Protein AF-A0A482X0R2-F1 (afdb_monomer_lite)

Structure (mmCIF, N/CA/C/O backbone):
data_AF-A0A482X0R2-F1
#
_entry.id   AF-A0A482X0R2-F1
#
loop_
_atom_site.group_PDB
_atom_site.id
_atom_site.type_symbol
_atom_site.label_atom_id
_atom_site.label_alt_id
_atom_site.label_comp_id
_atom_site.label_asym_id
_atom_site.label_entity_id
_atom_site.label_seq_id
_atom_site.pdbx_PDB_ins_code
_atom_site.Cartn_x
_atom_site.Cartn_y
_atom_site.Cartn_z
_atom_site.occupancy
_atom_site.B_iso_or_equiv
_atom_site.auth_seq_id
_atom_site.auth_comp_id
_atom_site.auth_asym_id
_atom_site.auth_atom_id
_atom_site.pdbx_PDB_model_num
ATOM 1 N N . MET A 1 1 ? -1.857 6.193 2.922 1.00 93.25 1 MET A N 1
ATOM 2 C CA . MET A 1 1 ? -1.277 6.026 1.573 1.00 93.25 1 MET A CA 1
ATOM 3 C C . MET A 1 1 ? 0.233 6.100 1.701 1.00 93.25 1 MET A C 1
ATOM 5 O O . MET A 1 1 ? 0.701 6.911 2.493 1.00 93.25 1 MET A O 1
ATOM 9 N N . ILE A 1 2 ? 0.962 5.247 0.987 1.00 97.31 2 ILE A N 1
ATOM 10 C CA . ILE A 1 2 ? 2.428 5.247 0.901 1.00 97.31 2 ILE A CA 1
ATOM 11 C C . ILE A 1 2 ? 2.794 5.596 -0.539 1.00 97.31 2 ILE A C 1
ATOM 13 O O . ILE A 1 2 ? 2.262 4.985 -1.459 1.00 97.31 2 ILE A O 1
ATOM 17 N N . LEU A 1 3 ? 3.691 6.557 -0.735 1.00 97.44 3 LEU A N 1
ATOM 18 C CA . LEU A 1 3 ? 4.223 6.917 -2.046 1.00 97.44 3 LEU A CA 1
ATOM 19 C C . LEU A 1 3 ? 5.709 7.298 -1.924 1.00 97.44 3 LEU A C 1
ATOM 21 O O . LEU A 1 3 ? 6.124 7.783 -0.864 1.00 97.44 3 LEU A O 1
ATOM 25 N N . PRO A 1 4 ? 6.519 7.070 -2.969 1.00 97.06 4 PRO A N 1
ATOM 26 C CA . PRO A 1 4 ? 7.909 7.489 -2.992 1.00 97.06 4 PRO A CA 1
ATOM 27 C C . PRO A 1 4 ? 8.010 9.016 -3.104 1.00 97.06 4 PRO A C 1
ATOM 29 O O . PRO A 1 4 ? 7.139 9.681 -3.656 1.00 97.06 4 PRO A O 1
ATOM 32 N N . LYS A 1 5 ? 9.103 9.581 -2.580 1.00 96.44 5 LYS A N 1
ATOM 33 C CA . LYS A 1 5 ? 9.415 11.017 -2.723 1.00 96.44 5 LYS A CA 1
ATOM 34 C C . LYS A 1 5 ? 9.965 11.371 -4.106 1.00 96.44 5 LYS A C 1
ATOM 36 O O . LYS A 1 5 ? 9.929 12.529 -4.501 1.00 96.44 5 LYS A O 1
ATOM 41 N N . HIS A 1 6 ? 10.498 10.376 -4.806 1.00 95.38 6 HIS A N 1
ATOM 42 C CA . HIS A 1 6 ? 10.965 10.493 -6.180 1.00 95.38 6 HIS A CA 1
ATOM 43 C C . HIS A 1 6 ? 9.893 9.965 -7.122 1.00 95.38 6 HIS A C 1
ATOM 45 O O . HIS A 1 6 ? 9.099 9.101 -6.745 1.00 95.38 6 HIS A O 1
ATOM 51 N N . HIS A 1 7 ? 9.890 10.467 -8.353 1.00 97.56 7 HIS A N 1
ATOM 52 C CA . HIS A 1 7 ? 8.984 9.967 -9.371 1.00 97.56 7 HIS A CA 1
ATOM 53 C C . HIS A 1 7 ? 9.388 8.545 -9.770 1.00 97.56 7 HIS A C 1
ATOM 55 O O . HIS A 1 7 ? 10.456 8.314 -10.327 1.00 97.56 7 HIS A O 1
ATOM 61 N N . VAL A 1 8 ? 8.530 7.590 -9.420 1.00 98.00 8 VAL A N 1
ATOM 62 C CA . VAL A 1 8 ? 8.672 6.161 -9.704 1.00 98.00 8 VAL A CA 1
ATOM 63 C C . VAL A 1 8 ? 7.351 5.707 -10.303 1.00 98.00 8 VAL A C 1
ATOM 65 O O . VAL A 1 8 ? 6.293 6.032 -9.761 1.00 98.00 8 VAL A O 1
ATOM 68 N N . LYS A 1 9 ? 7.396 4.974 -11.416 1.00 97.69 9 LYS A N 1
ATOM 69 C CA . LYS A 1 9 ? 6.195 4.596 -12.175 1.00 97.69 9 LYS A CA 1
ATOM 70 C C . LYS A 1 9 ? 5.698 3.207 -11.789 1.00 97.69 9 LYS A C 1
ATOM 72 O O . LYS A 1 9 ? 4.489 3.010 -11.663 1.00 97.69 9 LYS 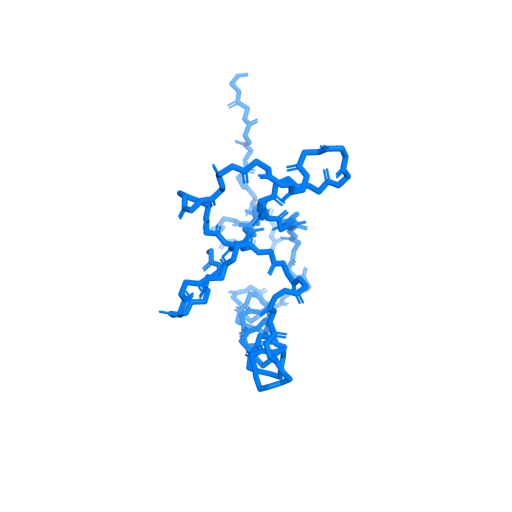A O 1
ATOM 77 N N . ARG A 1 10 ? 6.606 2.256 -11.556 1.00 97.88 10 ARG A N 1
ATOM 78 C CA . ARG A 1 10 ? 6.298 0.865 -11.188 1.00 97.88 10 ARG A CA 1
ATOM 79 C C . ARG A 1 10 ? 7.111 0.422 -9.977 1.00 97.88 10 ARG A C 1
ATOM 81 O O . ARG A 1 10 ? 8.162 0.977 -9.682 1.00 97.88 10 ARG A O 1
ATOM 88 N N . ILE A 1 11 ? 6.655 -0.632 -9.301 1.00 97.56 11 ILE A N 1
ATOM 89 C CA . ILE A 1 11 ? 7.388 -1.219 -8.166 1.00 97.56 11 ILE A CA 1
ATOM 90 C C . ILE A 1 11 ? 8.764 -1.768 -8.576 1.00 97.56 11 ILE A C 1
ATOM 92 O O . ILE A 1 11 ? 9.698 -1.761 -7.783 1.00 97.56 11 ILE A O 1
ATOM 96 N N . THR A 1 12 ? 8.895 -2.214 -9.826 1.00 96.81 12 THR A N 1
ATOM 97 C CA . THR A 1 12 ? 10.135 -2.738 -10.414 1.00 96.81 12 THR A CA 1
ATOM 98 C C . THR A 1 12 ? 11.184 -1.665 -10.674 1.00 96.81 12 THR A C 1
ATOM 100 O O . THR A 1 12 ? 12.345 -2.001 -10.868 1.00 96.81 12 THR A O 1
ATOM 103 N N . ASP A 1 13 ? 10.788 -0.391 -10.669 1.00 96.81 13 ASP A N 1
ATOM 104 C CA . ASP A 1 13 ? 11.684 0.732 -10.948 1.00 96.81 13 ASP A CA 1
ATOM 105 C C . ASP A 1 13 ? 12.366 1.243 -9.660 1.00 96.81 13 ASP A C 1
ATOM 107 O O . ASP A 1 13 ? 13.125 2.210 -9.696 1.00 96.81 13 ASP A O 1
ATOM 111 N N . LEU A 1 14 ? 12.079 0.623 -8.506 1.00 98.00 14 LEU A N 1
ATOM 112 C CA . LEU A 1 14 ? 12.669 0.992 -7.221 1.00 98.00 14 LEU A CA 1
ATOM 113 C C . LEU A 1 14 ? 14.141 0.567 -7.141 1.00 98.00 14 LEU A C 1
ATOM 115 O O . LEU A 1 14 ? 14.498 -0.574 -7.432 1.00 98.00 14 LEU A O 1
ATOM 119 N N . SER A 1 15 ? 14.994 1.462 -6.643 1.00 98.06 15 SER A N 1
ATOM 120 C CA . SER A 1 15 ? 16.374 1.127 -6.282 1.00 98.06 15 SER A CA 1
ATOM 121 C C . SER A 1 15 ? 16.441 0.227 -5.038 1.00 98.06 15 SER A C 1
ATOM 123 O O . SER A 1 15 ? 15.501 0.155 -4.245 1.00 98.06 15 SER A O 1
ATOM 125 N N . ALA A 1 16 ? 17.587 -0.419 -4.800 1.00 98.25 16 ALA A N 1
ATOM 126 C CA . ALA A 1 16 ? 17.801 -1.235 -3.597 1.00 98.25 16 ALA A CA 1
ATOM 127 C C . ALA A 1 16 ? 17.610 -0.440 -2.285 1.00 98.25 16 ALA A C 1
ATOM 129 O O . ALA A 1 16 ? 17.053 -0.945 -1.305 1.00 98.25 16 ALA A O 1
ATOM 130 N N . GLU A 1 17 ? 18.020 0.831 -2.275 1.00 98.06 17 GLU A N 1
ATOM 131 C CA . GLU A 1 17 ? 17.797 1.743 -1.150 1.00 98.06 17 GLU A CA 1
ATOM 132 C C . GLU A 1 17 ? 16.306 2.072 -0.985 1.00 98.06 17 GLU A C 1
ATOM 134 O O . GLU A 1 17 ? 15.773 2.055 0.129 1.00 98.06 17 GLU A O 1
ATOM 139 N N . GLN A 1 18 ? 15.595 2.308 -2.091 1.00 98.06 18 GLN A N 1
ATOM 140 C CA . GLN A 1 18 ? 14.155 2.558 -2.068 1.00 98.06 18 GLN A CA 1
ATOM 141 C C . GLN A 1 18 ? 13.360 1.335 -1.592 1.00 98.06 18 GLN A C 1
ATOM 143 O O . GLN A 1 18 ? 12.412 1.492 -0.829 1.00 98.06 18 GLN A O 1
ATOM 148 N N . ILE A 1 19 ? 13.763 0.117 -1.961 1.00 98.31 19 ILE A N 1
ATOM 149 C CA . ILE A 1 19 ? 13.165 -1.128 -1.451 1.00 98.31 19 ILE A CA 1
ATOM 150 C C . ILE A 1 19 ? 13.365 -1.240 0.067 1.00 98.31 19 ILE A C 1
ATOM 152 O O . ILE A 1 19 ? 12.425 -1.538 0.806 1.00 98.31 19 ILE A O 1
ATOM 156 N N . THR A 1 20 ? 14.577 -0.955 0.547 1.00 98.50 20 THR A N 1
ATOM 157 C CA . THR A 1 20 ? 14.909 -1.012 1.979 1.00 98.50 20 THR A CA 1
ATOM 158 C C . THR A 1 20 ? 14.099 0.009 2.783 1.00 98.50 20 THR A C 1
ATOM 160 O O . THR A 1 20 ? 13.499 -0.326 3.806 1.00 98.50 20 THR A O 1
ATOM 163 N N . THR A 1 21 ? 14.024 1.251 2.302 1.00 98.19 21 THR A N 1
ATOM 164 C CA . THR A 1 21 ? 13.242 2.316 2.952 1.00 98.19 21 THR A CA 1
ATOM 165 C C . THR A 1 21 ? 11.734 2.070 2.861 1.00 98.19 21 THR A C 1
ATOM 167 O O . THR A 1 21 ? 11.012 2.385 3.809 1.00 98.19 21 THR A O 1
ATOM 170 N N . LEU A 1 22 ? 11.252 1.445 1.780 1.00 98.31 22 LEU A N 1
ATOM 171 C CA . LEU A 1 22 ? 9.866 0.996 1.650 1.00 98.31 22 LEU A CA 1
ATOM 172 C C . LEU A 1 22 ? 9.512 -0.049 2.717 1.00 98.31 22 LEU A C 1
ATOM 174 O O . LEU A 1 22 ? 8.491 0.084 3.395 1.00 98.31 22 LEU A O 1
ATOM 178 N N . ALA A 1 23 ? 10.366 -1.055 2.916 1.00 98.56 23 ALA A N 1
ATOM 179 C CA . ALA A 1 23 ? 10.167 -2.070 3.948 1.00 98.56 23 ALA A CA 1
ATOM 180 C C . ALA A 1 23 ? 10.147 -1.458 5.362 1.00 98.56 23 ALA A C 1
ATOM 182 O O . ALA A 1 23 ? 9.275 -1.787 6.172 1.00 98.56 23 ALA A O 1
ATOM 183 N N . ASP A 1 24 ? 11.062 -0.524 5.645 1.00 98.62 24 ASP A N 1
ATOM 184 C CA . ASP A 1 24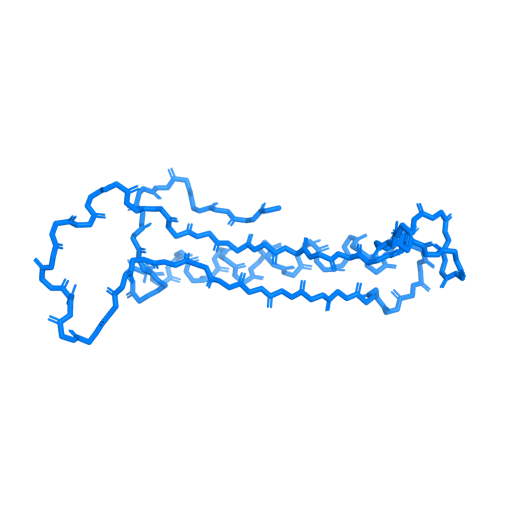 ? 11.113 0.192 6.924 1.00 98.62 24 ASP A CA 1
ATOM 185 C C . ASP A 1 24 ? 9.835 1.010 7.185 1.00 98.62 24 ASP A C 1
ATOM 187 O O . ASP A 1 24 ? 9.239 0.907 8.265 1.00 98.62 24 ASP A O 1
ATOM 191 N N . ILE A 1 25 ? 9.353 1.781 6.201 1.00 98.19 25 ILE A N 1
ATOM 192 C CA . ILE A 1 25 ? 8.143 2.591 6.396 1.00 98.19 25 ILE A CA 1
ATOM 193 C C . ILE A 1 25 ? 6.879 1.731 6.500 1.00 98.19 25 ILE A C 1
ATOM 195 O O . ILE A 1 25 ? 6.012 2.034 7.324 1.00 98.19 25 ILE A O 1
ATOM 199 N N . MET A 1 26 ? 6.788 0.634 5.740 1.00 98.44 26 MET A N 1
ATOM 200 C CA . MET A 1 26 ? 5.687 -0.326 5.860 1.00 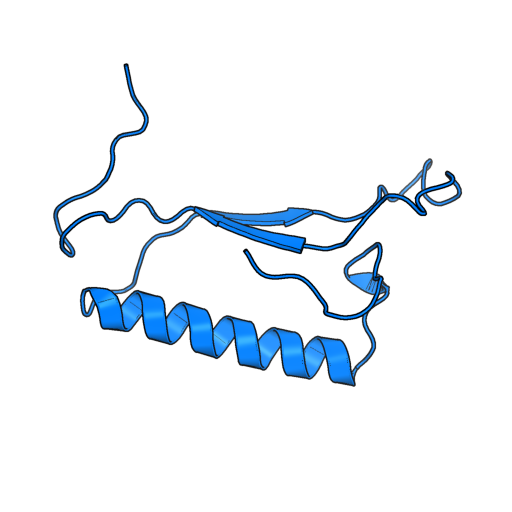98.44 26 MET A CA 1
ATOM 201 C C . MET A 1 26 ? 5.632 -0.910 7.271 1.00 98.44 26 MET A C 1
ATOM 203 O O . MET A 1 26 ? 4.580 -0.846 7.905 1.00 98.44 26 MET A O 1
ATOM 207 N N . LYS A 1 27 ? 6.772 -1.379 7.799 1.00 98.56 27 LYS A N 1
ATOM 208 C CA . LYS A 1 27 ? 6.884 -1.894 9.172 1.00 98.56 27 LYS A CA 1
ATOM 209 C C . LYS A 1 27 ? 6.438 -0.857 10.204 1.00 98.56 27 LYS A C 1
ATOM 211 O O . LYS A 1 27 ? 5.673 -1.168 11.114 1.00 98.56 27 LYS A O 1
ATOM 216 N N . LYS A 1 28 ? 6.896 0.391 10.076 1.00 98.62 28 LYS A N 1
ATOM 217 C CA . LYS A 1 28 ? 6.527 1.477 11.002 1.00 98.62 28 LYS A CA 1
ATOM 218 C C . LYS A 1 28 ? 5.028 1.777 10.977 1.00 98.62 28 LYS A C 1
ATOM 220 O O . LYS A 1 28 ? 4.451 2.034 12.033 1.00 98.62 28 LYS A O 1
ATOM 225 N N . ILE A 1 29 ? 4.399 1.758 9.802 1.00 98.06 29 ILE A N 1
ATOM 226 C CA . ILE A 1 29 ? 2.958 2.002 9.659 1.00 98.06 29 ILE A CA 1
ATOM 227 C C . ILE A 1 29 ? 2.149 0.846 10.250 1.00 98.06 29 ILE A C 1
ATOM 229 O O . ILE A 1 29 ? 1.224 1.102 11.019 1.00 98.06 29 ILE A O 1
ATOM 233 N N . THR A 1 30 ? 2.504 -0.406 9.957 1.00 98.12 30 THR A N 1
ATOM 234 C CA . THR A 1 30 ? 1.756 -1.563 10.473 1.00 98.12 30 THR A CA 1
ATOM 235 C C . THR A 1 30 ? 1.881 -1.694 11.989 1.00 98.12 30 THR A C 1
ATOM 237 O O . THR A 1 30 ? 0.866 -1.900 12.644 1.00 98.12 30 THR A O 1
ATOM 240 N N . ILE A 1 31 ? 3.060 -1.438 12.571 1.00 98.69 31 ILE A N 1
ATOM 241 C CA . ILE A 1 31 ? 3.227 -1.373 14.037 1.00 98.69 31 ILE A CA 1
ATOM 242 C C . ILE A 1 31 ? 2.324 -0.289 14.643 1.00 98.69 31 ILE A C 1
ATOM 244 O O . ILE A 1 31 ? 1.679 -0.500 15.668 1.00 98.69 31 ILE A O 1
ATOM 248 N N . LYS A 1 32 ? 2.252 0.893 14.017 1.00 98.50 32 LYS A N 1
ATOM 249 C CA . LYS A 1 32 ? 1.368 1.970 14.489 1.00 98.50 32 LYS A CA 1
ATOM 250 C C . LYS A 1 32 ? -0.109 1.590 14.394 1.00 98.50 32 LYS A C 1
ATOM 252 O O . LYS A 1 32 ? -0.868 1.982 15.274 1.00 98.50 32 LYS A O 1
ATOM 257 N N . TYR A 1 33 ? -0.510 0.842 13.367 1.00 98.44 33 TYR A N 1
ATOM 258 C CA . TYR A 1 33 ? -1.870 0.318 13.263 1.00 98.44 33 TYR A CA 1
ATOM 259 C C . TYR A 1 33 ? -2.184 -0.686 14.369 1.00 98.44 33 TYR A C 1
ATOM 261 O O . TYR A 1 33 ? -3.216 -0.547 15.020 1.00 98.44 33 TYR A O 1
ATOM 269 N N . GLU A 1 34 ? -1.289 -1.634 14.645 1.00 98.31 34 GLU A N 1
ATOM 270 C CA . GLU A 1 34 ? -1.491 -2.602 15.730 1.00 98.31 34 GLU A CA 1
ATOM 271 C C . GLU A 1 34 ? -1.628 -1.916 17.092 1.00 98.31 34 GLU A C 1
ATOM 273 O O . GLU A 1 34 ? -2.565 -2.190 17.844 1.00 98.31 34 GLU A O 1
ATOM 278 N N . ASN A 1 35 ? -0.760 -0.941 17.366 1.00 98.50 35 ASN A N 1
ATOM 279 C CA . ASN A 1 35 ? -0.759 -0.194 18.624 1.00 98.50 35 ASN A CA 1
ATOM 280 C C . ASN A 1 35 ? -1.969 0.740 18.792 1.00 98.50 35 ASN A C 1
ATOM 282 O O . ASN A 1 35 ? -2.231 1.188 19.905 1.00 98.50 35 ASN A O 1
ATOM 286 N N . LEU A 1 36 ? -2.715 1.055 17.724 1.00 98.19 36 LEU A N 1
ATOM 287 C CA . LEU A 1 36 ? -3.857 1.974 17.809 1.00 98.19 36 LEU A CA 1
ATOM 288 C C . LEU A 1 36 ? -4.969 1.417 18.706 1.00 98.19 36 LEU A C 1
ATOM 290 O O . LEU A 1 36 ? -5.562 2.162 19.482 1.00 98.19 36 LEU A O 1
ATOM 294 N N . PHE A 1 37 ? -5.230 0.110 18.612 1.00 98.31 37 PHE A N 1
ATOM 295 C CA . PHE A 1 37 ? -6.219 -0.589 19.442 1.00 98.31 37 PHE A CA 1
ATOM 296 C C . PHE A 1 37 ? -5.661 -1.857 20.105 1.00 98.31 37 PHE A C 1
ATOM 298 O O . PHE A 1 37 ? -6.442 -2.677 20.583 1.00 98.31 37 PHE A O 1
ATOM 305 N N . ASN A 1 38 ? -4.331 -2.008 20.142 1.00 98.06 38 ASN A N 1
ATOM 306 C CA . ASN A 1 38 ? -3.611 -3.159 20.700 1.00 98.06 38 ASN A CA 1
ATOM 307 C C . ASN A 1 38 ? -4.162 -4.506 20.200 1.00 98.06 38 ASN A C 1
ATOM 309 O O . ASN A 1 38 ? -4.471 -5.407 20.979 1.00 98.06 38 ASN A O 1
ATOM 313 N N . VAL A 1 39 ? -4.318 -4.625 18.882 1.00 97.94 39 VAL A N 1
ATOM 314 C CA . VAL A 1 39 ? -4.846 -5.815 18.200 1.00 97.94 39 VAL A CA 1
ATOM 315 C C . VAL A 1 39 ? -4.119 -5.993 16.873 1.00 97.94 39 VAL A C 1
ATOM 317 O O . VAL A 1 39 ? -3.647 -5.014 16.300 1.00 97.94 39 VAL A O 1
ATOM 320 N N . SER A 1 40 ? -4.070 -7.217 16.343 1.00 97.88 40 SER A N 1
ATOM 321 C CA . SER A 1 40 ? -3.682 -7.419 14.943 1.00 97.88 40 SER A CA 1
ATOM 322 C C . SER A 1 40 ? -4.674 -6.674 14.042 1.00 97.88 40 SER A C 1
ATOM 324 O O . SER A 1 40 ? -5.844 -7.047 13.932 1.00 97.88 40 SER A O 1
ATOM 326 N N . PHE A 1 41 ? -4.236 -5.544 13.488 1.00 98.00 41 PHE A N 1
ATOM 327 C CA . PHE A 1 41 ? -5.124 -4.565 12.871 1.00 98.00 41 PHE A CA 1
ATOM 328 C C . PHE A 1 41 ? -5.527 -5.027 11.463 1.00 98.00 41 PHE A C 1
ATOM 330 O O . PHE A 1 41 ? -4.658 -5.146 10.598 1.00 98.00 41 PHE A O 1
ATOM 337 N N . PRO A 1 42 ? -6.819 -5.283 11.185 1.00 97.88 42 PRO A N 1
ATOM 338 C CA . PRO A 1 42 ? -7.240 -5.777 9.881 1.00 97.88 42 PRO A CA 1
ATOM 339 C C . PRO A 1 42 ? -7.151 -4.672 8.821 1.00 97.88 42 PRO A C 1
ATOM 341 O O . PRO A 1 42 ? -7.459 -3.510 9.089 1.00 97.88 42 PRO A O 1
ATOM 344 N N . TYR A 1 43 ? -6.787 -5.030 7.592 1.00 97.88 43 TYR A N 1
ATOM 345 C CA . TYR A 1 43 ? -6.829 -4.130 6.438 1.00 97.88 43 TYR A CA 1
ATOM 346 C C . TYR A 1 43 ? -6.853 -4.914 5.124 1.00 97.88 43 TYR A C 1
ATOM 348 O O . TYR A 1 43 ? -6.396 -6.052 5.051 1.00 97.88 43 TYR A O 1
ATOM 356 N N . SER A 1 44 ? -7.347 -4.274 4.065 1.00 97.88 44 SER A N 1
ATOM 357 C CA . SER A 1 44 ? -6.969 -4.615 2.687 1.00 97.88 44 SER A CA 1
ATOM 358 C C . SER A 1 44 ? -5.885 -3.649 2.216 1.00 97.88 44 SER A C 1
ATOM 360 O O . SER A 1 44 ? -5.915 -2.469 2.573 1.00 97.88 44 SER A O 1
ATOM 362 N N . MET A 1 45 ? -4.921 -4.136 1.439 1.00 97.94 45 MET A N 1
ATOM 363 C CA . MET A 1 45 ? -3.850 -3.320 0.869 1.00 97.94 45 MET A CA 1
ATOM 364 C C . MET A 1 45 ? -3.581 -3.741 -0.571 1.00 97.94 45 MET A C 1
ATOM 366 O O . MET A 1 45 ? -3.675 -4.924 -0.895 1.00 97.94 45 MET A O 1
ATOM 370 N N . GLY A 1 46 ? -3.229 -2.770 -1.411 1.00 97.94 46 GLY A N 1
ATOM 371 C CA . GLY A 1 46 ? -2.734 -3.01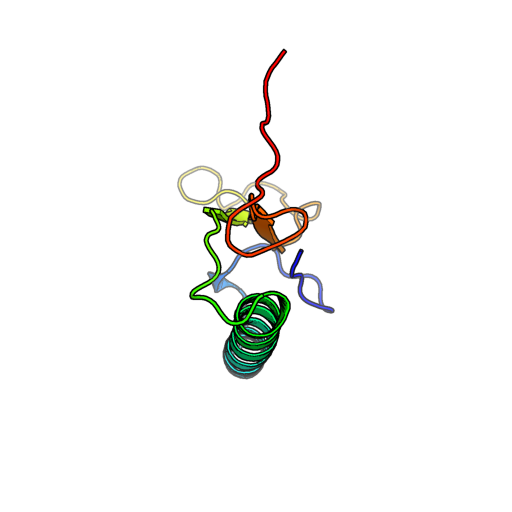7 -2.759 1.00 97.94 46 GLY A CA 1
ATOM 372 C C . GLY A 1 46 ? -1.761 -1.940 -3.230 1.00 97.94 46 GLY A C 1
ATOM 373 O O . GLY A 1 46 ? -1.657 -0.862 -2.635 1.00 97.94 46 GLY A O 1
ATOM 374 N N . TRP A 1 47 ? -1.072 -2.255 -4.325 1.00 98.25 47 TRP A N 1
ATOM 375 C CA . TRP A 1 47 ? -0.161 -1.360 -5.028 1.00 98.25 47 TRP A CA 1
ATOM 376 C C . TRP A 1 47 ? -0.743 -0.974 -6.380 1.00 98.25 47 TRP A C 1
ATOM 378 O O . TRP A 1 47 ? -1.243 -1.829 -7.110 1.00 98.25 47 TRP A O 1
ATOM 388 N N . HIS A 1 48 ? -0.608 0.295 -6.740 1.00 98.31 48 HIS A N 1
ATOM 389 C CA . HIS A 1 48 ? -0.888 0.788 -8.078 1.00 98.31 48 HIS A CA 1
ATOM 390 C C . HIS A 1 48 ? 0.395 1.347 -8.681 1.00 98.31 48 HIS A C 1
ATOM 392 O O . HIS A 1 48 ? 1.118 2.111 -8.041 1.00 98.31 48 HIS A O 1
ATOM 398 N N . GLY A 1 49 ? 0.670 0.967 -9.920 1.00 97.94 49 GLY A N 1
ATOM 399 C CA . GLY A 1 49 ? 1.769 1.480 -10.725 1.00 97.94 49 GLY A CA 1
ATOM 400 C C . GLY A 1 49 ? 1.382 1.450 -12.197 1.00 97.94 49 GLY A C 1
ATOM 401 O O . GLY A 1 49 ? 0.322 0.929 -12.548 1.00 97.94 49 GLY A O 1
ATOM 402 N N . ALA A 1 50 ? 2.238 2.016 -13.043 1.00 98.25 50 ALA A N 1
ATOM 403 C CA . ALA A 1 50 ? 2.015 2.052 -14.479 1.00 98.25 50 ALA A CA 1
ATOM 404 C C . ALA A 1 50 ? 1.773 0.643 -15.061 1.00 98.25 50 ALA A C 1
ATOM 406 O O . ALA A 1 50 ? 2.407 -0.316 -14.604 1.00 98.25 50 ALA A O 1
ATOM 407 N N . PRO A 1 51 ? 0.910 0.511 -16.090 1.00 97.38 51 PRO A N 1
ATOM 408 C CA . PRO A 1 51 ? 0.642 -0.758 -16.761 1.00 97.38 51 PRO A CA 1
ATOM 409 C C . PRO A 1 51 ? 1.913 -1.493 -17.210 1.00 97.38 51 PRO A C 1
ATOM 411 O O . PRO A 1 51 ? 2.942 -0.877 -17.506 1.00 97.38 51 PRO A O 1
ATOM 414 N N . THR A 1 52 ? 1.831 -2.819 -17.265 1.00 96.44 52 THR A N 1
ATOM 415 C CA . THR A 1 52 ? 2.884 -3.724 -17.752 1.00 96.44 52 THR A CA 1
ATOM 416 C C . THR A 1 52 ? 2.367 -4.561 -18.932 1.00 96.44 52 THR A C 1
ATOM 418 O O . THR A 1 52 ? 1.261 -4.329 -19.422 1.00 96.44 52 THR A O 1
ATOM 421 N N . GLY A 1 53 ? 3.163 -5.521 -19.417 1.00 96.00 53 GLY A N 1
ATOM 422 C CA . GLY A 1 53 ? 2.776 -6.400 -20.527 1.00 96.00 53 GLY A CA 1
ATOM 423 C C . GLY A 1 53 ? 2.815 -5.682 -21.876 1.00 96.00 53 GLY A C 1
ATOM 424 O O . GLY A 1 53 ? 3.734 -4.913 -22.134 1.00 96.00 53 GLY A O 1
ATOM 425 N N . GLU A 1 54 ? 1.808 -5.902 -22.722 1.00 96.38 54 GLU A N 1
ATOM 426 C CA . GLU A 1 54 ? 1.716 -5.314 -24.074 1.00 96.38 54 GLU A CA 1
ATOM 427 C C . GLU A 1 54 ? 1.759 -3.777 -24.083 1.00 96.38 54 GLU A C 1
ATOM 429 O O . GLU A 1 54 ? 2.132 -3.170 -25.080 1.00 96.38 54 GLU A O 1
ATOM 434 N N . ARG A 1 55 ? 1.411 -3.144 -22.955 1.00 94.88 55 ARG A N 1
ATOM 435 C CA . ARG A 1 55 ? 1.358 -1.685 -22.781 1.00 94.88 55 ARG A CA 1
ATOM 436 C C . ARG A 1 55 ? 2.574 -1.109 -22.052 1.00 94.88 55 ARG A C 1
ATOM 438 O O . ARG A 1 55 ? 2.502 -0.011 -21.503 1.00 94.88 55 ARG A O 1
ATOM 445 N N . ILE A 1 56 ? 3.677 -1.856 -21.966 1.00 95.00 56 ILE A N 1
ATOM 446 C CA . ILE A 1 56 ? 4.866 -1.427 -21.213 1.00 95.00 56 ILE A CA 1
ATOM 447 C C . ILE A 1 56 ? 5.513 -0.156 -21.798 1.00 95.00 56 ILE A C 1
ATOM 449 O O . ILE A 1 56 ? 5.985 0.678 -21.021 1.00 95.00 56 ILE A O 1
ATOM 453 N N . GLU A 1 57 ? 5.45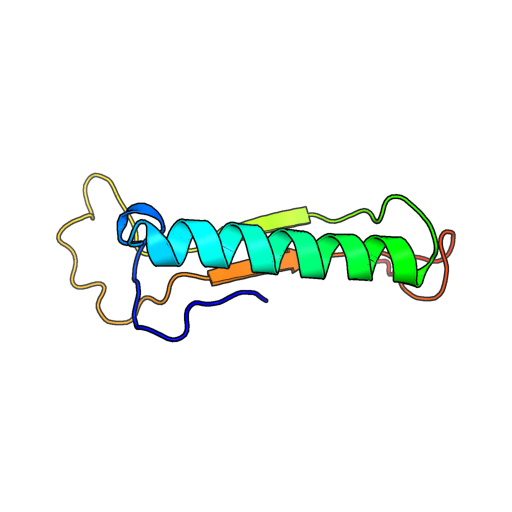4 -0.001 -23.127 1.00 93.25 57 GLU A N 1
ATOM 454 C CA . GLU A 1 57 ? 6.036 1.105 -23.910 1.00 93.25 57 GLU A CA 1
ATOM 455 C C . GLU A 1 57 ? 5.114 2.332 -24.041 1.00 93.25 57 GLU A C 1
ATOM 457 O O . GLU A 1 57 ? 5.509 3.346 -24.619 1.00 93.25 57 GLU A O 1
ATOM 462 N N . ASP A 1 58 ? 3.881 2.273 -23.518 1.00 96.31 58 ASP A N 1
ATOM 463 C CA . ASP A 1 58 ? 2.981 3.429 -23.512 1.00 96.31 58 ASP A CA 1
ATOM 464 C C . ASP A 1 58 ? 3.643 4.609 -22.774 1.00 96.31 58 ASP A C 1
ATOM 466 O O . ASP A 1 58 ? 4.352 4.435 -21.776 1.00 96.31 58 ASP A O 1
ATOM 470 N N . ASN A 1 59 ? 3.352 5.846 -23.196 1.00 96.62 59 ASN A N 1
ATOM 471 C CA . ASN A 1 59 ? 3.766 7.020 -22.430 1.00 96.62 59 ASN A CA 1
ATOM 472 C C . ASN A 1 59 ? 3.017 7.070 -21.085 1.00 96.62 59 ASN A C 1
ATOM 474 O O . ASN A 1 59 ? 1.870 7.515 -20.993 1.00 96.62 59 ASN A O 1
ATOM 478 N N . VAL A 1 60 ? 3.702 6.634 -20.032 1.00 97.25 60 VAL A N 1
ATOM 479 C CA . VAL A 1 60 ? 3.186 6.522 -18.662 1.00 97.25 60 VAL A CA 1
ATOM 480 C C . VAL A 1 60 ? 3.788 7.559 -17.711 1.00 97.25 60 VAL A C 1
ATOM 482 O O . VAL A 1 60 ? 3.799 7.351 -16.501 1.00 97.25 60 VAL A O 1
ATOM 485 N N . GLU A 1 61 ? 4.286 8.688 -18.219 1.00 96.62 61 GLU A N 1
ATOM 486 C CA . GLU A 1 61 ? 4.952 9.703 -17.384 1.00 96.62 61 GLU A CA 1
ATOM 487 C C . GLU A 1 61 ? 4.034 10.315 -16.311 1.00 96.62 61 GLU A C 1
ATOM 489 O O . GLU A 1 61 ? 4.483 10.767 -15.265 1.00 96.62 61 GLU A O 1
ATOM 494 N N . HIS A 1 62 ? 2.722 10.245 -16.521 1.00 97.00 62 HIS A N 1
ATOM 495 C CA . HIS A 1 62 ? 1.705 10.689 -15.570 1.00 97.00 62 HIS A CA 1
ATOM 496 C C . HIS A 1 62 ? 1.462 9.708 -14.405 1.00 97.00 62 HIS A C 1
ATOM 498 O O . HIS A 1 62 ? 0.733 10.045 -13.472 1.00 97.00 62 HIS A O 1
ATOM 504 N N . TRP A 1 63 ? 2.025 8.495 -14.441 1.00 98.06 63 TRP A N 1
ATOM 505 C CA . TRP A 1 63 ? 1.853 7.512 -13.371 1.00 98.06 63 TRP A CA 1
ATOM 506 C C . TRP A 1 63 ? 2.806 7.761 -12.208 1.00 98.06 63 TRP A C 1
ATOM 508 O O . TRP A 1 63 ? 3.990 8.032 -12.392 1.00 98.06 63 TRP A O 1
ATOM 518 N N . VAL A 1 64 ? 2.288 7.571 -10.996 1.00 97.94 64 VAL A N 1
ATOM 519 C CA . VAL A 1 64 ? 3.071 7.564 -9.759 1.00 97.94 64 VAL A CA 1
ATOM 520 C C . VAL A 1 64 ? 2.735 6.295 -8.989 1.00 97.94 64 VAL A C 1
ATOM 522 O O . VAL A 1 64 ? 1.576 6.056 -8.642 1.00 97.94 64 VAL A O 1
ATOM 525 N N . PHE A 1 65 ? 3.753 5.484 -8.720 1.00 98.38 65 PHE A N 1
ATOM 526 C CA . PHE A 1 65 ? 3.645 4.283 -7.908 1.00 98.38 65 PHE A CA 1
ATOM 527 C C . PHE A 1 65 ? 3.202 4.634 -6.484 1.00 98.38 65 PHE A C 1
ATOM 529 O O . PHE A 1 65 ? 3.794 5.499 -5.839 1.00 98.38 65 PHE A O 1
ATOM 536 N N . HIS A 1 66 ? 2.171 3.965 -5.973 1.00 98.44 66 HIS A N 1
ATOM 537 C CA . HIS A 1 66 ? 1.689 4.182 -4.611 1.00 98.44 66 HIS A CA 1
ATOM 538 C C . HIS A 1 66 ? 0.978 2.949 -4.046 1.00 98.44 66 HIS A C 1
ATOM 540 O O . HIS A 1 66 ? 0.416 2.132 -4.773 1.00 98.44 66 HIS A O 1
ATOM 546 N N . GLY A 1 67 ? 0.997 2.828 -2.720 1.00 98.19 67 GLY A N 1
ATOM 547 C CA . GLY A 1 67 ? 0.296 1.801 -1.955 1.00 98.19 67 GLY A CA 1
ATOM 548 C C . GLY A 1 67 ? -0.816 2.397 -1.099 1.00 98.19 67 GLY A C 1
ATOM 549 O O . GLY A 1 67 ? -0.662 3.469 -0.494 1.00 98.19 67 GLY A O 1
ATOM 550 N N . ILE A 1 68 ? -1.945 1.699 -1.010 1.00 98.38 68 ILE A N 1
ATOM 551 C CA . ILE A 1 68 ? -3.103 2.145 -0.226 1.00 98.38 68 ILE A CA 1
ATOM 552 C C . ILE A 1 68 ? -3.490 1.069 0.784 1.00 98.38 68 ILE A C 1
ATOM 554 O O . ILE A 1 68 ? -3.544 -0.107 0.449 1.00 98.38 68 ILE A O 1
ATOM 558 N N . TYR A 1 69 ? -3.767 1.496 2.017 1.00 98.25 69 TYR A N 1
ATOM 559 C CA . TYR A 1 69 ? -4.312 0.666 3.089 1.00 98.25 69 TYR A CA 1
ATOM 560 C C . TYR A 1 69 ? -5.753 1.100 3.355 1.00 98.25 69 TYR A C 1
ATOM 562 O O . TYR A 1 69 ? -6.008 2.293 3.541 1.00 98.25 69 TYR A O 1
ATOM 570 N N . TYR A 1 70 ? -6.667 0.135 3.423 1.00 97.88 70 TYR A N 1
ATOM 571 C CA . TYR A 1 70 ? -8.080 0.332 3.743 1.00 97.88 70 TYR A CA 1
ATOM 572 C C . TYR A 1 70 ? -8.441 -0.432 5.026 1.00 97.88 70 TYR A C 1
ATOM 574 O O . TYR A 1 70 ? -8.925 -1.567 4.958 1.00 97.88 70 TYR A O 1
ATOM 582 N N . PRO A 1 71 ? -8.162 0.140 6.210 1.00 97.56 71 PRO A N 1
ATOM 583 C CA . PRO A 1 71 ? -8.537 -0.476 7.474 1.00 97.56 71 PRO A CA 1
ATOM 584 C C . PRO A 1 71 ? -10.016 -0.229 7.823 1.00 97.56 71 PRO A C 1
ATOM 586 O O . PRO A 1 71 ? -10.511 0.882 7.624 1.00 97.56 71 PRO A O 1
ATOM 589 N N . PRO A 1 72 ? -10.734 -1.219 8.388 1.00 97.56 72 PRO A N 1
ATOM 590 C CA . PRO A 1 72 ? -12.141 -1.075 8.735 1.00 97.56 72 PRO A CA 1
ATOM 591 C C . PRO A 1 72 ? -12.377 -0.609 10.180 1.00 97.56 72 PRO A C 1
ATOM 593 O O . PRO A 1 72 ? -13.489 -0.194 10.489 1.00 97.56 72 PRO A O 1
ATOM 596 N N . LEU A 1 73 ? -11.401 -0.703 11.094 1.00 97.94 73 LEU A N 1
ATOM 597 C CA . LEU A 1 73 ? -11.603 -0.333 12.504 1.00 97.94 73 LEU A CA 1
ATOM 598 C C . LEU A 1 73 ? -11.752 1.184 12.671 1.00 97.94 73 LEU A C 1
ATOM 600 O O . LEU A 1 73 ? -11.044 1.954 12.026 1.00 97.94 73 LEU A O 1
ATOM 604 N N . LEU A 1 74 ? -12.680 1.606 13.538 1.00 97.25 74 LEU A N 1
ATOM 605 C CA . LEU A 1 74 ? -13.083 3.012 13.660 1.00 97.25 74 LEU A CA 1
ATOM 606 C C . LEU A 1 74 ? -12.831 3.615 15.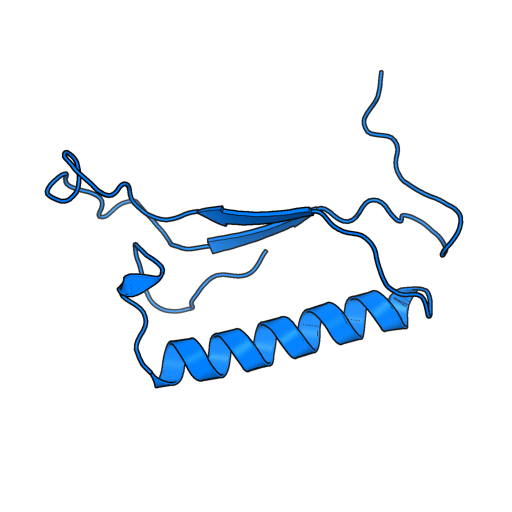049 1.00 97.25 74 LEU A C 1
ATOM 608 O O . LEU A 1 74 ? -12.293 4.714 15.128 1.00 97.25 74 LEU A O 1
ATOM 612 N N . ARG A 1 75 ? -13.246 2.947 16.137 1.00 96.94 75 ARG A N 1
ATOM 613 C CA . ARG A 1 75 ? -13.138 3.499 17.513 1.00 96.94 75 ARG A CA 1
ATOM 614 C C . ARG A 1 75 ? -12.507 2.561 18.542 1.00 96.94 75 ARG A C 1
ATOM 616 O O . ARG A 1 75 ? -12.119 3.020 19.609 1.00 96.94 75 ARG A O 1
ATOM 623 N N . SER A 1 76 ? -12.444 1.266 18.253 1.00 97.44 76 SER A N 1
ATOM 624 C CA . SER A 1 76 ? -11.845 0.247 19.117 1.00 97.44 76 SER A CA 1
ATOM 625 C C . SER A 1 76 ? -11.555 -1.016 18.302 1.00 97.44 76 SER A C 1
ATOM 627 O O . SER A 1 76 ? -11.920 -1.098 17.126 1.00 97.44 76 SER A O 1
ATOM 629 N N . ALA A 1 77 ? -10.985 -2.037 18.948 1.00 97.38 77 ALA A N 1
ATOM 630 C CA . ALA A 1 77 ? -10.812 -3.369 18.365 1.00 97.38 77 ALA A CA 1
ATOM 631 C C . ALA A 1 77 ? -12.140 -4.050 17.963 1.00 97.38 77 ALA A C 1
ATOM 633 O O . ALA A 1 77 ? -12.137 -4.968 17.148 1.00 97.38 77 ALA A O 1
ATOM 634 N N . THR A 1 78 ? -13.277 -3.603 18.507 1.00 97.31 78 THR A N 1
ATOM 635 C CA . THR A 1 78 ? -14.604 -4.206 18.288 1.00 97.31 78 THR A CA 1
ATOM 636 C C . THR A 1 78 ? -15.567 -3.320 17.492 1.00 97.31 78 THR A C 1
ATOM 638 O O . THR A 1 78 ? -16.621 -3.792 17.070 1.00 97.31 78 THR A O 1
ATOM 641 N N . VAL A 1 79 ? -15.223 -2.050 17.237 1.00 97.62 79 VAL A N 1
ATOM 642 C CA . VAL A 1 79 ? -16.078 -1.089 16.518 1.00 97.62 79 VAL A CA 1
ATOM 643 C C . VAL A 1 79 ? -15.482 -0.762 15.149 1.00 97.62 79 VAL A C 1
ATOM 645 O O . VAL A 1 79 ? -14.461 -0.076 15.053 1.00 97.62 79 VAL A O 1
ATOM 648 N N . LYS A 1 80 ? -16.163 -1.202 14.081 1.00 96.94 80 LYS A N 1
ATOM 649 C CA . LYS A 1 80 ? -15.757 -1.018 12.677 1.00 96.94 80 LYS A CA 1
ATOM 650 C C . LYS A 1 80 ? -16.652 -0.042 11.906 1.00 96.94 80 LYS A C 1
ATOM 652 O O . LYS A 1 80 ? -17.835 0.104 12.209 1.00 96.94 80 LYS A O 1
ATOM 657 N N . LYS A 1 81 ? -16.095 0.590 10.872 1.00 97.19 81 LYS A N 1
ATOM 658 C CA . LYS A 1 81 ? -16.836 1.304 9.829 1.00 97.19 81 LYS A CA 1
ATOM 659 C C . LYS A 1 81 ? -17.459 0.285 8.876 1.00 97.19 81 LYS A C 1
ATOM 661 O O . LYS A 1 81 ? -16.771 -0.577 8.337 1.00 97.19 81 LYS A O 1
ATOM 666 N N . PHE A 1 82 ? -18.756 0.429 8.631 1.00 95.38 82 PHE A N 1
ATOM 667 C CA . PHE A 1 82 ? -19.471 -0.294 7.587 1.00 95.38 82 PHE A CA 1
ATOM 668 C C . PHE A 1 82 ? -19.591 0.614 6.359 1.00 95.38 82 PHE A C 1
ATOM 670 O O . PHE A 1 82 ? -20.093 1.734 6.460 1.00 95.38 82 PHE A O 1
ATOM 677 N N . MET A 1 83 ? -19.071 0.161 5.219 1.00 91.00 83 MET A N 1
ATOM 678 C CA . MET A 1 83 ? -19.237 0.828 3.923 1.00 91.00 83 MET A CA 1
ATOM 679 C C . MET A 1 83 ? -20.505 0.286 3.271 1.00 91.00 83 MET A C 1
ATOM 681 O O . MET A 1 83 ? -20.451 -0.595 2.420 1.00 91.00 83 MET A O 1
ATOM 685 N N . VAL A 1 84 ? -21.641 0.762 3.769 1.00 92.25 84 VAL A N 1
ATOM 686 C CA . VAL A 1 84 ? -22.986 0.343 3.370 1.00 92.25 84 VAL A CA 1
ATOM 687 C C . VAL A 1 84 ? -23.876 1.576 3.223 1.00 92.25 84 VAL A C 1
ATOM 689 O O . VAL A 1 84 ? -23.530 2.654 3.717 1.00 92.25 84 VAL A O 1
ATOM 692 N N . GLY A 1 85 ? -25.008 1.386 2.560 1.00 69.75 85 GLY A N 1
ATOM 693 C CA . GLY A 1 85 ? -26.162 2.274 2.488 1.00 69.75 85 GLY A CA 1
ATOM 694 C C . GLY A 1 85 ? -27.417 1.418 2.486 1.00 69.75 85 GLY A C 1
ATOM 695 O O . GLY A 1 85 ? -27.303 0.251 2.041 1.00 69.75 85 GLY A O 1
#

InterPro domains:
  IPR001937 Galactose-1-phosphate uridyl transferase, class I [PTHR11943] (1-85)
  IPR001937 Galactose-1-phosphate uridyl transferase, class I [TIGR00209] (1-85)
  IPR005850 Galactose-1-phosphate uridyl transferase, C-terminal [PF02744] (1-85)
  IPR036265 HIT-like superfamily [G3DSA:3.30.428.10] (1-85)
  IPR036265 HIT-like superfamily [SSF54197] (1-85)

pLDDT: mean 97.07, std 3.29, range [69.75, 98.69]

Foldseek 3Di:
DDFDPDADADPVRDDPVRVVVVVVVVVVVQVVQCVVAVHNFDWDKDKDGDDDDPCPPPPRSVGTIDMDIGTQADRHPPHGDDPDD

Radius of gyration: 16.11 Å; chains: 1; bounding box: 44×18×45 Å

Organism: Laodelphax striatellus (NCBI:txid195883)

Secondary structure (DSSP, 8-state):
-B--SS---SGGG--HHHHHHHHHHHHHHHHHHHHHHTS----EEEEE-S--GGGTTS--TT---EEEEE--B-SSSS-B-----

Sequence (85 aa):
MILPKHHVKRITDLSAEQITTLADIMKKITIKYENLFNVSFPYSMGWHGAPTGERIEDNVEHWVFHGIYYPPLLRSATVKKFMVG